Protein AF-A0A7Y5HJ22-F1 (afdb_monomer_lite)

Radius of gyration: 19.51 Å; chains: 1; bounding box: 59×21×43 Å

Sequence (118 aa):
PLGAKRTLEAEASVVLAAERTHSPDVAGPVPRPGETELSPKTPRPPRRWETVLTVRREIRTATFPAEMLLVPAGQPLGNLALYLLEPESDDGFARWGFLDAQIRIGAPFPVWRLPGAV

pLDDT: mean 88.28, std 13.24, range [50.88, 98.62]

Secondary structure (DSSP, 8-state):
--SS-EEEEEEEEEEEEEEEE------PPPPPTT---PPPPPPPPPS--EEEEEEEEEEEEEEEPTTSPP--SSSTTHHHHHHHH-TT-TTSTTTTTTTGGG--TTSB-S--B-SS--

Foldseek 3Di:
DQQAKDWAWWKFWAWADKDKDADQPPPDPDDDVPDDDDDPDDRDPGPAIFIATDTDIDIDTDIDHNPDDDDDLPDPCSVVVCLQQPCRRCNHCRRRCVQVVPDDHRGTRPDIGHPDDD

Structure (mmCIF, N/CA/C/O backbone):
data_AF-A0A7Y5HJ22-F1
#
_entry.id   AF-A0A7Y5HJ22-F1
#
loop_
_atom_site.group_PDB
_atom_site.id
_atom_site.type_symbol
_atom_site.label_atom_id
_atom_site.label_alt_id
_atom_site.label_comp_id
_atom_site.label_asym_id
_atom_site.label_entity_id
_atom_site.label_seq_id
_atom_site.pdbx_PDB_ins_code
_atom_site.Cartn_x
_atom_site.Cartn_y
_atom_site.Cartn_z
_atom_site.occupancy
_atom_site.B_iso_or_equiv
_atom_site.auth_seq_id
_atom_site.auth_comp_id
_atom_site.auth_asym_id
_atom_site.auth_atom_id
_atom_site.pdbx_PDB_model_num
ATOM 1 N N . PRO A 1 1 ? -3.020 -6.000 13.866 1.00 83.75 1 PRO A N 1
ATOM 2 C CA . PRO A 1 1 ? -4.376 -6.205 13.292 1.00 83.75 1 PRO A CA 1
ATOM 3 C C . PRO A 1 1 ? -5.362 -5.248 13.976 1.00 83.75 1 PRO A C 1
ATOM 5 O O . PRO A 1 1 ? -5.106 -4.878 15.119 1.00 83.75 1 PRO A O 1
ATOM 8 N N . LEU A 1 2 ? -6.449 -4.849 13.309 1.00 88.06 2 LEU A N 1
ATOM 9 C CA . LEU A 1 2 ? -7.495 -3.978 13.871 1.00 88.06 2 LEU A CA 1
ATOM 10 C C . LEU A 1 2 ? -8.224 -4.619 15.062 1.00 88.06 2 LEU A C 1
ATOM 12 O O . LEU A 1 2 ? -8.835 -3.911 15.864 1.00 88.06 2 LEU A O 1
ATOM 16 N N . GLY A 1 3 ? -8.180 -5.950 15.174 1.00 89.31 3 GLY A N 1
ATOM 17 C CA . GLY A 1 3 ? -8.685 -6.715 16.321 1.00 89.31 3 GLY A CA 1
ATOM 18 C C . GLY A 1 3 ? -10.211 -6.831 16.385 1.00 89.31 3 GLY A C 1
ATOM 19 O O . GLY A 1 3 ? -10.728 -7.733 17.033 1.00 89.31 3 GLY A O 1
ATOM 20 N N . ALA A 1 4 ? -10.934 -5.970 15.673 1.00 90.75 4 ALA A N 1
ATOM 21 C CA . ALA A 1 4 ? -12.370 -6.054 15.460 1.00 90.75 4 ALA A CA 1
ATOM 22 C C . ALA A 1 4 ? -12.730 -5.451 14.100 1.00 90.75 4 ALA A C 1
ATOM 24 O O . ALA A 1 4 ? -12.033 -4.570 13.593 1.00 90.75 4 ALA A O 1
ATOM 25 N N . LYS A 1 5 ? -13.851 -5.903 13.533 1.00 95.75 5 LYS A N 1
ATOM 26 C CA . LYS A 1 5 ? -14.455 -5.281 12.353 1.00 95.75 5 LYS A CA 1
ATOM 27 C C . LYS A 1 5 ? -14.896 -3.857 12.704 1.00 95.75 5 LYS A C 1
ATOM 29 O O . LYS A 1 5 ? -15.562 -3.659 13.720 1.00 95.75 5 LYS A O 1
ATOM 34 N N . ARG A 1 6 ? -14.544 -2.872 11.876 1.00 94.19 6 ARG A N 1
ATOM 35 C CA . ARG A 1 6 ? -14.870 -1.452 12.110 1.00 94.19 6 ARG A CA 1
ATOM 36 C C . ARG A 1 6 ? -15.376 -0.794 10.838 1.00 94.19 6 ARG A C 1
ATOM 38 O O . ARG A 1 6 ? -14.869 -1.081 9.761 1.00 94.19 6 ARG A O 1
ATOM 45 N N . THR A 1 7 ? -16.350 0.099 10.965 1.00 96.00 7 THR A N 1
ATOM 46 C CA . THR A 1 7 ? -16.775 0.980 9.871 1.00 96.00 7 THR A CA 1
ATOM 47 C C . THR A 1 7 ? -16.222 2.363 10.150 1.00 96.00 7 THR A C 1
ATOM 49 O O . THR A 1 7 ? -16.528 2.933 11.194 1.00 96.00 7 THR A O 1
ATOM 52 N N . LEU A 1 8 ? -15.379 2.863 9.253 1.00 93.56 8 LEU A N 1
ATOM 53 C CA . LEU A 1 8 ? -14.679 4.135 9.409 1.00 93.56 8 LEU A CA 1
ATOM 54 C C . LEU A 1 8 ? -14.766 4.920 8.103 1.00 93.56 8 LEU A C 1
ATOM 56 O O . LEU A 1 8 ? -14.880 4.342 7.018 1.00 93.56 8 LEU A O 1
ATOM 60 N N . GLU A 1 9 ? -14.701 6.237 8.217 1.00 95.38 9 GLU A N 1
ATOM 61 C CA . GLU A 1 9 ? -14.403 7.104 7.087 1.00 95.38 9 GLU A CA 1
ATOM 62 C C . GLU A 1 9 ? -12.889 7.108 6.858 1.00 95.38 9 GLU A C 1
ATOM 64 O O . GLU A 1 9 ? -12.106 7.262 7.796 1.00 95.38 9 GLU A O 1
ATOM 69 N N . ALA A 1 10 ? -12.477 6.858 5.620 1.00 95.88 10 ALA A N 1
ATOM 70 C CA . ALA A 1 10 ? -11.083 6.692 5.249 1.00 95.88 10 ALA A CA 1
ATOM 71 C C . ALA A 1 10 ? -10.840 7.257 3.851 1.00 95.88 10 ALA A C 1
ATOM 73 O O . ALA A 1 10 ? -11.730 7.251 2.999 1.00 95.88 10 ALA A O 1
ATOM 74 N N . GLU A 1 11 ? -9.620 7.704 3.593 1.00 96.94 11 GLU A N 1
ATOM 75 C CA . GLU A 1 11 ? -9.179 8.023 2.245 1.00 96.94 11 GLU A CA 1
ATOM 76 C C . GLU A 1 11 ? -8.814 6.731 1.503 1.00 96.94 11 GLU A C 1
ATOM 78 O O . GLU A 1 11 ? -8.009 5.914 1.967 1.00 96.94 11 GLU A O 1
ATOM 83 N N . ALA A 1 12 ? -9.433 6.571 0.339 1.00 97.75 12 ALA A N 1
ATOM 84 C CA . ALA A 1 12 ? -9.216 5.503 -0.614 1.00 97.75 12 ALA A CA 1
ATOM 85 C C . ALA A 1 12 ? -8.457 6.037 -1.829 1.00 97.75 12 ALA A C 1
ATOM 87 O O . ALA A 1 12 ? -8.796 7.096 -2.357 1.00 97.75 12 ALA A O 1
ATOM 88 N N . SER A 1 13 ? -7.510 5.254 -2.339 1.00 98.38 13 SER A N 1
ATOM 89 C CA . SER A 1 13 ? -6.901 5.492 -3.649 1.00 98.38 13 SER A CA 1
ATOM 90 C C . SER A 1 13 ? -7.537 4.557 -4.673 1.00 98.38 13 SER A C 1
ATOM 92 O O . SER A 1 13 ? -7.217 3.371 -4.716 1.00 98.38 13 SER A O 1
ATOM 94 N N . VAL A 1 14 ? -8.473 5.060 -5.476 1.00 98.50 14 VAL A N 1
ATOM 95 C CA . VAL A 1 14 ? -9.138 4.279 -6.530 1.00 98.50 14 VAL A CA 1
ATOM 96 C C . VAL A 1 14 ? -8.201 4.136 -7.719 1.00 98.50 14 VAL A C 1
ATOM 98 O O . VAL A 1 14 ? -7.774 5.140 -8.286 1.00 98.50 14 VAL A O 1
ATOM 101 N N . VAL A 1 15 ? -7.898 2.900 -8.114 1.00 98.62 15 VAL A N 1
ATOM 102 C CA . VAL A 1 15 ? -6.989 2.610 -9.229 1.00 98.62 15 VAL A CA 1
ATOM 103 C C . VAL A 1 15 ? -7.674 2.947 -10.551 1.00 98.62 15 VAL A C 1
ATOM 105 O O . VAL A 1 15 ? -8.672 2.326 -10.914 1.00 98.62 15 VAL A O 1
ATOM 108 N N . LEU A 1 16 ? -7.13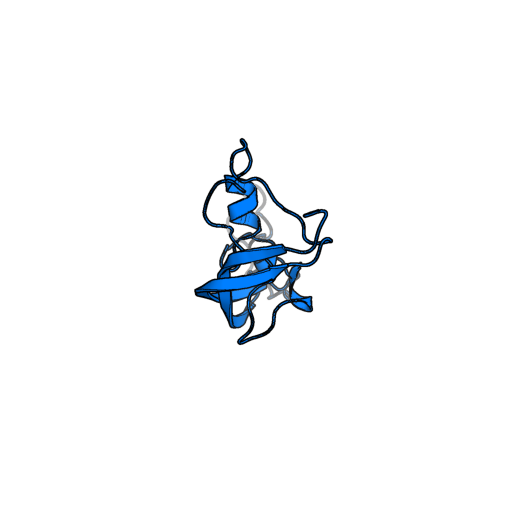8 3.923 -11.277 1.00 98.62 16 LEU A N 1
ATOM 109 C CA . LEU A 1 16 ? -7.624 4.331 -12.596 1.00 98.62 16 LEU A CA 1
ATOM 110 C C . LEU A 1 16 ? -6.924 3.563 -13.718 1.00 98.62 16 LEU A C 1
ATOM 112 O O . LEU A 1 16 ? -7.565 3.170 -14.688 1.00 98.62 16 LEU A O 1
ATOM 116 N N . ALA A 1 17 ? -5.623 3.331 -13.563 1.00 98.19 17 ALA A N 1
ATOM 117 C CA . ALA A 1 17 ? -4.804 2.584 -14.504 1.00 98.19 17 ALA A CA 1
ATOM 118 C C . ALA A 1 17 ? -3.727 1.789 -13.762 1.00 98.19 17 ALA A C 1
ATOM 120 O O . ALA A 1 17 ? -3.284 2.179 -12.679 1.00 98.19 17 ALA A O 1
ATOM 121 N N . ALA A 1 18 ? -3.328 0.669 -14.361 1.00 97.00 18 ALA A N 1
ATOM 122 C CA . ALA A 1 18 ? -2.212 -0.148 -13.918 1.00 97.00 18 ALA A CA 1
ATOM 123 C C . ALA A 1 18 ? -1.395 -0.550 -15.147 1.00 97.00 18 ALA A C 1
ATOM 125 O O . ALA A 1 18 ? -1.867 -1.312 -15.994 1.00 97.00 18 ALA A O 1
ATOM 126 N N . GLU A 1 19 ? -0.187 -0.015 -15.256 1.00 95.88 19 GLU A N 1
ATOM 127 C CA . GLU A 1 19 ? 0.725 -0.277 -16.363 1.00 95.88 19 GLU A CA 1
ATOM 128 C C . GLU A 1 19 ? 1.892 -1.126 -15.883 1.00 95.88 19 GLU A C 1
ATOM 130 O O . GLU A 1 19 ? 2.361 -0.994 -14.751 1.00 95.88 19 GLU A O 1
ATOM 135 N N . ARG A 1 20 ? 2.393 -1.993 -16.763 1.00 91.88 20 ARG A N 1
ATOM 136 C CA . ARG A 1 20 ? 3.572 -2.801 -16.475 1.00 91.88 20 ARG A CA 1
ATOM 137 C C . ARG A 1 20 ? 4.758 -2.253 -17.246 1.00 91.88 20 ARG A C 1
ATOM 139 O O . ARG A 1 20 ? 4.784 -2.312 -18.473 1.00 91.88 20 ARG A O 1
ATOM 146 N N . THR A 1 21 ? 5.747 -1.764 -16.519 1.00 88.25 21 THR A N 1
ATOM 147 C CA . THR A 1 21 ? 7.000 -1.259 -17.077 1.00 88.25 21 THR A CA 1
ATOM 148 C C . THR A 1 21 ? 8.177 -2.105 -16.603 1.00 88.25 21 THR A C 1
ATOM 150 O O . THR A 1 21 ? 8.012 -3.082 -15.871 1.00 88.25 21 THR A O 1
ATOM 153 N N . HIS A 1 22 ? 9.371 -1.779 -17.067 1.00 83.06 22 HIS A N 1
ATOM 154 C CA . HIS A 1 22 ? 10.609 -2.329 -16.547 1.00 83.06 22 HIS A CA 1
ATOM 155 C C . HIS A 1 22 ? 11.651 -1.221 -16.520 1.00 83.06 22 HIS A C 1
ATOM 157 O O . HIS A 1 22 ? 11.755 -0.441 -17.469 1.00 83.06 22 HIS A O 1
ATOM 163 N N . SER A 1 23 ? 12.450 -1.173 -15.459 1.00 67.94 23 SER A N 1
ATOM 164 C CA . SER A 1 23 ? 13.649 -0.352 -15.493 1.00 67.94 23 SER A CA 1
ATOM 165 C C . SER A 1 23 ? 14.598 -0.894 -16.567 1.00 67.94 23 SER A C 1
ATOM 167 O O . SER A 1 23 ? 14.839 -2.109 -16.616 1.00 67.94 23 SER A O 1
ATOM 169 N N . PRO A 1 24 ? 15.160 -0.035 -17.434 1.00 63.75 24 PRO A N 1
ATOM 170 C CA . PRO A 1 24 ? 16.287 -0.447 -18.252 1.00 63.75 24 PRO A CA 1
ATOM 171 C C . PRO A 1 24 ? 17.415 -0.896 -17.314 1.00 63.75 24 PRO A C 1
ATOM 173 O O . PRO A 1 24 ? 17.646 -0.275 -16.278 1.00 63.75 24 PRO A O 1
ATOM 176 N N . ASP A 1 25 ? 18.105 -1.989 -17.650 1.00 61.62 25 ASP A N 1
ATOM 177 C CA . ASP A 1 25 ? 19.229 -2.505 -16.857 1.00 61.62 25 ASP A CA 1
ATOM 178 C C . ASP A 1 25 ? 20.333 -1.420 -16.821 1.00 61.62 25 ASP A C 1
ATOM 180 O O . ASP A 1 25 ? 21.163 -1.325 -17.730 1.00 61.62 25 ASP A O 1
ATOM 184 N N . VAL A 1 26 ? 20.325 -0.548 -15.805 1.00 59.53 26 VAL A N 1
ATOM 185 C CA . VAL A 1 26 ? 21.265 0.584 -15.667 1.00 59.53 26 VAL A CA 1
ATOM 186 C C . VAL A 1 26 ? 22.642 0.131 -15.192 1.00 59.53 26 VAL A C 1
ATOM 188 O O . VAL A 1 26 ? 23.644 0.746 -15.551 1.00 59.53 26 VAL A O 1
ATOM 191 N N . ALA A 1 27 ? 22.725 -1.008 -14.495 1.00 55.31 27 ALA A N 1
ATOM 192 C CA . ALA A 1 27 ? 23.983 -1.657 -14.135 1.00 55.31 27 ALA A CA 1
ATOM 193 C C . ALA A 1 27 ? 24.635 -2.258 -15.390 1.00 55.31 27 ALA A C 1
ATOM 195 O O . ALA A 1 27 ? 24.420 -3.411 -15.763 1.00 55.31 27 ALA A O 1
ATOM 196 N N . GLY A 1 28 ? 25.368 -1.429 -16.129 1.00 58.94 28 GLY A N 1
ATOM 197 C CA . GLY A 1 28 ? 26.254 -1.906 -17.180 1.00 58.94 28 GLY A CA 1
ATOM 198 C C . GLY A 1 28 ? 27.534 -2.505 -16.635 1.00 58.94 28 GLY A C 1
ATOM 199 O O . GLY A 1 28 ? 27.843 -2.309 -15.461 1.00 58.94 28 GLY A O 1
ATOM 200 N N . PRO A 1 29 ? 28.288 -3.230 -17.479 1.00 62.84 29 PRO A N 1
ATOM 201 C CA . PRO A 1 29 ? 29.691 -3.460 -17.177 1.00 62.84 29 PRO A CA 1
ATOM 202 C C . PRO A 1 29 ? 30.329 -2.107 -16.842 1.00 62.84 29 PRO A C 1
ATOM 204 O O . PRO A 1 29 ? 30.161 -1.148 -17.587 1.00 62.84 29 PRO A O 1
ATOM 207 N N . VAL A 1 30 ? 30.973 -2.009 -15.682 1.00 69.50 30 VAL A N 1
ATOM 208 C CA . VAL A 1 30 ? 31.781 -0.842 -15.318 1.00 69.50 30 VAL A CA 1
ATOM 209 C C . VAL A 1 30 ? 33.123 -1.016 -16.032 1.00 69.50 30 VAL A C 1
ATOM 211 O O . VAL A 1 30 ? 33.701 -2.102 -15.911 1.00 69.50 30 VAL A O 1
ATOM 214 N N . PRO A 1 31 ? 33.607 -0.020 -16.798 1.00 71.62 31 PRO A N 1
ATOM 215 C CA . PRO A 1 31 ? 34.866 -0.161 -17.511 1.00 71.62 31 PRO A CA 1
ATOM 216 C C . PRO A 1 31 ? 35.991 -0.299 -16.491 1.00 71.62 31 PRO A C 1
ATOM 218 O O . PRO A 1 31 ? 35.962 0.320 -15.420 1.00 71.62 31 PRO A O 1
ATOM 221 N N . ARG A 1 32 ? 36.970 -1.153 -16.787 1.00 76.62 32 ARG A N 1
ATOM 222 C CA . ARG A 1 32 ? 38.119 -1.299 -15.891 1.00 76.62 32 ARG A CA 1
ATOM 223 C C . ARG A 1 32 ? 38.936 -0.003 -15.912 1.00 76.62 32 ARG A C 1
ATOM 225 O O . ARG A 1 32 ? 38.912 0.713 -16.914 1.00 76.62 32 ARG A O 1
ATOM 232 N N . PRO A 1 33 ? 39.691 0.310 -14.845 1.00 80.88 33 PRO A N 1
ATOM 233 C CA . PRO A 1 33 ? 40.608 1.444 -14.870 1.00 80.88 33 PRO A CA 1
ATOM 234 C C . PRO A 1 33 ? 41.529 1.372 -16.102 1.00 80.88 33 PRO A C 1
ATOM 236 O O . PRO A 1 33 ? 42.285 0.414 -16.245 1.00 80.88 33 PRO A O 1
ATOM 239 N N . GLY A 1 34 ? 41.436 2.364 -16.995 1.00 81.69 34 GLY A N 1
ATOM 240 C CA . GLY A 1 34 ? 42.195 2.428 -18.253 1.00 81.69 34 GLY A CA 1
ATOM 241 C C . GLY A 1 34 ? 41.396 2.135 -19.532 1.00 81.69 34 GLY A C 1
ATOM 242 O O . G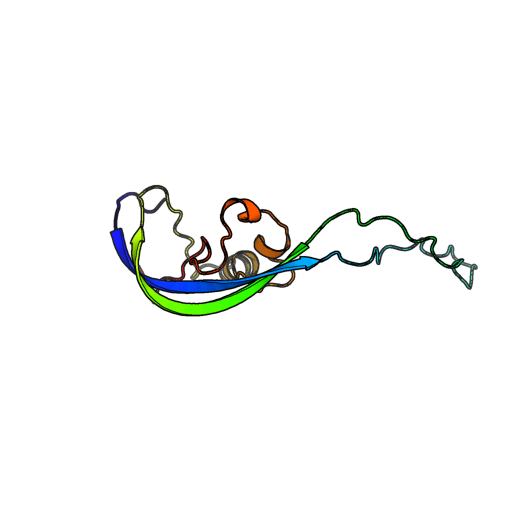LY A 1 34 ? 41.915 2.375 -20.618 1.00 81.69 34 GLY A O 1
ATOM 243 N N . GLU A 1 35 ? 40.146 1.678 -19.435 1.00 78.50 35 GLU A N 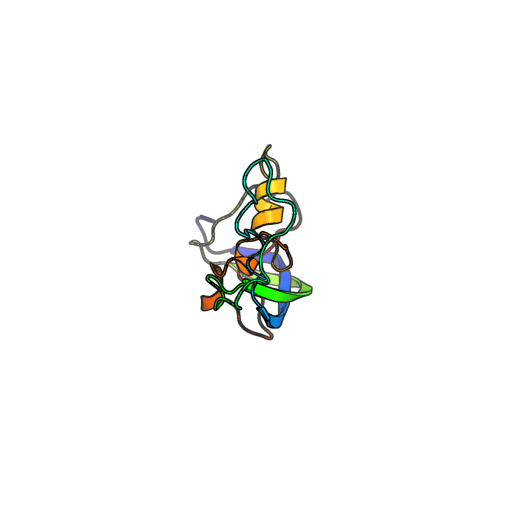1
ATOM 244 C CA . GLU A 1 35 ? 39.235 1.535 -20.580 1.00 78.50 35 GLU A CA 1
ATOM 245 C C . GLU A 1 35 ? 38.342 2.779 -20.708 1.00 78.50 35 GLU A C 1
ATOM 247 O O . GLU A 1 35 ? 37.682 3.187 -19.752 1.00 78.50 35 GLU A O 1
ATOM 252 N N . THR A 1 36 ? 38.323 3.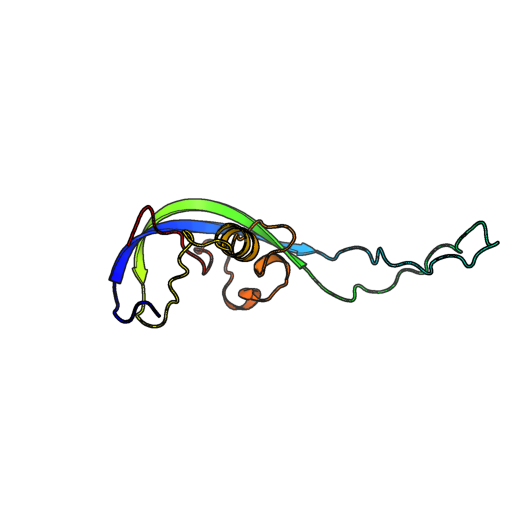400 -21.889 1.00 67.50 36 THR A N 1
ATOM 253 C CA . THR A 1 36 ? 37.601 4.659 -22.150 1.00 67.50 36 THR A CA 1
ATOM 254 C C . THR A 1 36 ? 36.174 4.470 -22.653 1.00 67.50 36 THR A C 1
ATOM 256 O O . THR A 1 36 ? 35.392 5.415 -22.580 1.00 67.50 36 THR A O 1
ATOM 259 N N . GLU A 1 37 ? 35.808 3.285 -23.150 1.00 64.94 37 GLU A N 1
ATOM 260 C CA . GLU A 1 37 ? 34.506 3.091 -23.787 1.00 64.94 37 GLU A CA 1
ATOM 261 C C . GLU A 1 37 ? 33.951 1.679 -23.577 1.00 64.94 37 GLU A C 1
ATOM 263 O O . GLU A 1 37 ? 34.602 0.670 -23.851 1.00 64.94 37 GLU A O 1
ATOM 268 N N . LEU A 1 38 ? 32.718 1.614 -23.072 1.00 61.81 38 LEU A N 1
ATOM 269 C CA . LEU A 1 38 ? 31.957 0.376 -22.974 1.00 61.81 38 LEU A CA 1
ATOM 270 C C . LEU A 1 38 ? 31.401 0.032 -24.354 1.00 61.81 38 LEU A C 1
ATOM 272 O O . LEU A 1 38 ? 30.735 0.859 -24.972 1.00 61.81 38 LEU A O 1
ATOM 276 N N . SER A 1 39 ? 31.617 -1.203 -24.817 1.00 60.25 39 SER A N 1
ATOM 277 C CA . SER A 1 39 ? 30.937 -1.701 -26.018 1.00 60.25 39 SER A CA 1
ATOM 278 C C . SER A 1 39 ? 29.418 -1.516 -25.888 1.00 60.25 39 SER A C 1
ATOM 280 O O . SER A 1 39 ? 28.881 -1.706 -24.788 1.00 60.25 39 SER A O 1
ATOM 282 N N . PRO A 1 40 ? 28.710 -1.172 -26.981 1.00 59.56 40 PRO A N 1
ATOM 283 C CA . PRO A 1 40 ? 27.266 -0.990 -26.942 1.00 59.56 40 PRO A CA 1
ATOM 284 C C . PRO A 1 40 ? 26.606 -2.234 -26.344 1.00 59.56 40 PRO A C 1
ATOM 286 O O . PRO A 1 40 ? 26.852 -3.362 -26.777 1.00 59.56 40 PRO A O 1
ATOM 289 N N . LYS A 1 41 ? 25.800 -2.026 -25.297 1.00 60.66 41 LYS A N 1
ATOM 290 C CA . LYS A 1 41 ? 25.101 -3.108 -24.602 1.00 60.66 41 LYS A CA 1
ATOM 291 C C . LYS A 1 41 ? 24.219 -3.865 -25.592 1.00 60.66 41 LYS A C 1
ATOM 293 O O . LYS A 1 41 ? 23.289 -3.288 -26.151 1.00 60.66 41 LYS A O 1
ATOM 298 N N . THR A 1 42 ? 24.432 -5.171 -25.722 1.00 63.03 42 THR A N 1
ATOM 299 C CA . THR A 1 42 ? 23.401 -6.056 -26.271 1.00 63.03 42 THR A CA 1
ATOM 300 C C . THR A 1 42 ? 22.158 -5.950 -25.380 1.00 63.03 42 THR A C 1
ATOM 302 O O . THR A 1 42 ? 22.291 -6.109 -24.161 1.00 63.03 42 THR A O 1
ATOM 305 N N . PRO A 1 43 ? 20.960 -5.686 -25.933 1.00 63.72 43 PRO A N 1
ATOM 306 C CA . PRO A 1 43 ? 19.736 -5.639 -25.145 1.00 63.72 43 PRO A CA 1
ATOM 307 C C . PRO A 1 43 ? 19.548 -6.952 -24.381 1.00 63.72 43 PRO A C 1
ATOM 309 O O . PRO A 1 43 ? 19.494 -8.029 -24.975 1.00 63.72 43 PRO A O 1
ATOM 312 N N . ARG A 1 44 ? 19.466 -6.868 -23.051 1.00 67.81 44 ARG A N 1
ATOM 313 C CA . ARG A 1 44 ? 19.104 -7.996 -22.190 1.00 67.81 44 ARG A CA 1
ATOM 314 C C . ARG A 1 44 ? 17.603 -7.914 -21.903 1.00 67.81 44 ARG A C 1
ATOM 316 O O . ARG A 1 44 ? 17.114 -6.807 -21.676 1.00 67.81 44 ARG A O 1
ATOM 323 N N . PRO A 1 45 ? 16.863 -9.037 -21.877 1.00 70.50 45 PRO A N 1
ATOM 324 C CA . PRO A 1 45 ? 15.492 -9.012 -21.388 1.00 70.50 45 PRO A CA 1
ATOM 325 C C . PRO A 1 45 ? 15.452 -8.494 -19.941 1.00 70.50 45 PRO A C 1
ATOM 327 O O . PRO A 1 45 ? 16.375 -8.782 -19.166 1.00 70.50 45 PRO A O 1
ATOM 330 N N . PRO A 1 46 ? 14.398 -7.756 -19.558 1.00 75.12 46 PRO A N 1
ATOM 331 C CA . PRO A 1 46 ? 14.279 -7.216 -18.213 1.00 75.12 46 PRO A CA 1
ATOM 332 C C . PRO A 1 46 ? 14.297 -8.330 -17.168 1.00 75.12 46 PRO A C 1
ATOM 334 O O . PRO A 1 46 ? 13.642 -9.362 -17.316 1.00 75.12 46 PRO A O 1
ATOM 337 N N . ARG A 1 47 ? 15.047 -8.110 -16.084 1.00 78.44 47 ARG A N 1
ATOM 338 C CA . ARG A 1 47 ? 15.111 -9.040 -14.943 1.00 78.44 47 ARG A CA 1
ATOM 339 C C . ARG A 1 47 ? 13.886 -8.949 -14.040 1.00 78.44 47 ARG A C 1
ATOM 341 O O . ARG A 1 47 ? 13.596 -9.891 -13.309 1.00 78.44 47 ARG A O 1
ATOM 348 N N . ARG A 1 48 ? 13.206 -7.805 -14.066 1.00 81.62 48 ARG A N 1
ATOM 349 C CA . ARG A 1 48 ? 12.083 -7.471 -13.200 1.00 81.62 48 ARG A CA 1
ATOM 350 C C . ARG A 1 48 ? 11.094 -6.596 -13.960 1.00 81.62 48 ARG A C 1
ATOM 352 O O . ARG A 1 48 ? 11.498 -5.769 -14.773 1.00 81.62 48 ARG A O 1
ATOM 359 N N . TRP A 1 49 ? 9.818 -6.788 -13.652 1.00 88.94 49 TRP A N 1
ATOM 360 C CA . TRP A 1 49 ? 8.736 -5.901 -14.054 1.00 88.94 49 TRP A CA 1
ATOM 361 C C . TRP A 1 49 ? 8.296 -5.043 -12.873 1.00 88.94 49 TRP A C 1
ATOM 363 O O . TRP A 1 49 ? 8.358 -5.480 -11.723 1.00 88.94 49 TRP A O 1
ATOM 373 N N . GLU A 1 50 ? 7.853 -3.836 -13.182 1.00 93.31 50 GLU A N 1
ATOM 374 C CA . GLU A 1 50 ? 7.387 -2.841 -12.228 1.00 93.31 50 GLU A CA 1
ATOM 375 C C . GLU A 1 50 ? 5.945 -2.456 -12.552 1.00 93.31 50 GLU A C 1
ATOM 377 O O . GLU A 1 50 ? 5.581 -2.317 -13.724 1.00 93.31 50 GLU A O 1
ATOM 382 N N . THR A 1 51 ? 5.141 -2.259 -11.513 1.00 95.75 51 THR A N 1
ATOM 383 C CA . THR A 1 51 ? 3.742 -1.838 -11.640 1.00 95.75 51 THR A CA 1
ATOM 384 C C . THR A 1 51 ? 3.660 -0.323 -11.452 1.00 95.75 51 THR A C 1
ATOM 386 O O . THR A 1 51 ? 3.999 0.201 -10.395 1.00 95.75 51 THR A O 1
ATOM 389 N N . VAL A 1 52 ? 3.236 0.414 -12.477 1.00 96.94 52 VAL A N 1
ATOM 390 C CA . VAL A 1 52 ? 2.892 1.841 -12.366 1.00 96.94 52 VAL A CA 1
ATOM 391 C C . VAL A 1 52 ? 1.396 1.922 -12.116 1.00 96.94 52 VAL A C 1
ATOM 393 O O . VAL A 1 52 ? 0.623 1.345 -12.881 1.00 96.94 52 VAL A O 1
ATOM 396 N N . LEU A 1 53 ? 0.977 2.645 -11.084 1.00 98.12 53 LEU A N 1
ATOM 397 C CA . LEU A 1 53 ? -0.433 2.937 -10.861 1.00 98.12 53 LEU A CA 1
ATOM 398 C C . LEU A 1 53 ? -0.708 4.408 -11.137 1.00 98.12 53 LEU A C 1
ATOM 400 O O . LEU A 1 53 ? 0.115 5.265 -10.838 1.00 98.12 53 LEU A O 1
ATOM 404 N N . THR A 1 54 ? -1.893 4.682 -11.668 1.00 98.31 54 THR A N 1
ATOM 405 C CA . THR A 1 54 ? -2.511 6.008 -11.610 1.00 98.31 54 THR A CA 1
ATOM 406 C C . THR A 1 54 ? -3.738 5.889 -10.733 1.00 98.31 54 THR A C 1
ATOM 408 O O . THR A 1 54 ? -4.580 5.014 -10.980 1.00 98.31 54 THR A O 1
ATOM 411 N N . VAL A 1 55 ? -3.863 6.735 -9.712 1.00 98.56 55 VAL A N 1
ATOM 412 C CA . VAL A 1 55 ? -4.984 6.658 -8.765 1.00 98.56 55 VAL A CA 1
ATOM 413 C C . VAL A 1 55 ? -5.720 7.985 -8.608 1.00 98.56 55 VAL A C 1
ATOM 415 O O . VAL A 1 55 ? -5.191 9.064 -8.852 1.00 98.56 55 VAL A O 1
ATOM 418 N N . ARG A 1 56 ? -6.973 7.909 -8.156 1.00 98.44 56 ARG A N 1
ATOM 419 C CA . ARG A 1 56 ? -7.743 9.059 -7.671 1.00 98.44 56 ARG A CA 1
ATOM 420 C C . ARG A 1 56 ? -8.026 8.881 -6.191 1.00 98.44 56 ARG A C 1
ATOM 422 O O . ARG A 1 56 ? -8.567 7.850 -5.795 1.00 98.44 56 ARG A O 1
ATOM 429 N N . ARG A 1 57 ? -7.702 9.892 -5.388 1.00 97.31 57 ARG A N 1
ATOM 430 C CA . ARG A 1 57 ? -8.017 9.905 -3.957 1.00 97.31 57 ARG A CA 1
ATOM 431 C C . ARG A 1 57 ? -9.466 10.328 -3.742 1.00 97.31 57 ARG A C 1
ATOM 433 O O . ARG A 1 57 ? -9.932 11.281 -4.365 1.00 97.31 57 ARG A O 1
ATOM 440 N N . GLU A 1 58 ? -10.165 9.643 -2.851 1.00 96.88 58 GLU A N 1
ATOM 441 C CA . GLU A 1 58 ? -11.493 10.041 -2.386 1.00 96.88 58 GLU A CA 1
ATOM 442 C C . GLU A 1 58 ? -11.710 9.618 -0.934 1.00 96.88 58 GLU A C 1
ATOM 444 O O . GLU A 1 58 ? -11.171 8.609 -0.483 1.00 96.88 58 GLU A O 1
ATOM 449 N N . ILE A 1 59 ? -12.508 10.387 -0.196 1.00 96.62 59 ILE A N 1
ATOM 450 C CA . ILE A 1 59 ? -12.938 10.010 1.149 1.00 96.62 59 ILE A CA 1
ATOM 451 C C . ILE A 1 59 ? -14.171 9.122 1.027 1.00 96.62 59 ILE A C 1
ATOM 453 O O . ILE A 1 59 ? -15.107 9.433 0.288 1.00 96.62 59 ILE A O 1
ATOM 457 N N . ARG A 1 60 ? -14.162 7.997 1.737 1.00 95.81 60 ARG A N 1
ATOM 458 C CA . ARG A 1 60 ? -15.221 6.998 1.677 1.00 95.81 60 ARG A CA 1
ATOM 459 C C . ARG A 1 60 ? -15.429 6.337 3.032 1.00 95.81 60 ARG A C 1
ATOM 461 O O . ARG A 1 60 ? -14.480 5.927 3.695 1.00 95.81 60 ARG A O 1
ATOM 468 N N . THR A 1 61 ? -16.690 6.130 3.400 1.00 96.38 61 THR A N 1
ATOM 469 C CA . THR A 1 61 ? -17.050 5.222 4.492 1.00 96.38 61 THR A CA 1
ATOM 470 C C . THR A 1 61 ? -16.946 3.773 4.019 1.00 96.38 61 THR A C 1
ATOM 472 O O . THR A 1 61 ? -17.602 3.373 3.051 1.00 96.38 61 THR A O 1
ATOM 475 N N . ALA A 1 62 ? -16.129 2.975 4.701 1.00 95.69 62 ALA A N 1
ATOM 476 C CA . ALA A 1 62 ? -15.926 1.566 4.391 1.00 95.69 62 ALA A CA 1
ATOM 477 C C . ALA A 1 62 ? -15.864 0.719 5.665 1.00 95.69 62 ALA A C 1
ATOM 479 O O . ALA A 1 62 ? -15.575 1.208 6.759 1.00 95.69 62 ALA A O 1
ATOM 480 N N . THR A 1 63 ? -16.156 -0.572 5.515 1.00 96.50 63 THR A N 1
ATOM 481 C CA . THR A 1 63 ? -16.069 -1.541 6.605 1.00 96.50 63 THR A CA 1
ATOM 482 C C . THR A 1 63 ? -14.815 -2.389 6.453 1.00 96.50 63 THR A C 1
ATOM 484 O O . THR A 1 63 ? -14.652 -3.102 5.464 1.00 96.50 63 THR A O 1
ATOM 487 N N . PHE A 1 64 ? -13.961 -2.336 7.466 1.00 95.19 64 PHE A N 1
ATOM 488 C CA . PHE A 1 64 ? -12.665 -2.991 7.513 1.00 95.19 64 PHE A CA 1
ATOM 489 C C . PHE A 1 64 ? -12.735 -4.275 8.351 1.00 95.19 64 PHE A C 1
ATOM 491 O O . PHE A 1 64 ? -13.320 -4.256 9.441 1.00 95.19 64 PHE A O 1
ATOM 498 N N . PRO A 1 65 ? -12.176 -5.394 7.859 1.00 96.00 65 PRO A N 1
ATOM 499 C CA . PRO A 1 65 ? -12.142 -6.660 8.585 1.00 96.00 65 PRO A CA 1
ATOM 500 C C . PRO A 1 65 ? -11.103 -6.621 9.726 1.00 96.00 65 PRO A C 1
ATOM 502 O O . PRO A 1 65 ? -10.214 -5.769 9.741 1.00 96.00 65 PRO A O 1
ATOM 505 N N . ALA A 1 66 ? -11.210 -7.525 10.704 1.00 95.38 66 ALA A N 1
ATOM 506 C CA . ALA A 1 66 ? -10.377 -7.499 11.917 1.00 95.38 66 ALA A CA 1
ATOM 507 C C . ALA A 1 66 ? -8.890 -7.811 11.644 1.00 95.38 66 ALA A C 1
ATOM 509 O O . ALA A 1 66 ? -8.005 -7.418 12.411 1.00 95.38 66 ALA A O 1
ATOM 510 N N . GLU A 1 67 ? -8.629 -8.508 10.543 1.00 95.44 67 GLU A N 1
ATOM 511 C CA . GLU A 1 67 ? -7.340 -9.001 10.072 1.00 95.44 67 GLU A CA 1
ATOM 512 C C . GLU A 1 67 ? -6.494 -7.897 9.432 1.00 95.44 67 GLU A C 1
ATOM 514 O O . GLU A 1 67 ? -5.272 -8.029 9.355 1.00 95.44 67 GLU A O 1
ATOM 519 N N . MET A 1 68 ? -7.118 -6.791 9.005 1.00 94.50 68 MET A N 1
ATOM 520 C CA . MET A 1 68 ? -6.386 -5.654 8.455 1.00 94.50 68 MET A CA 1
ATOM 521 C C . MET A 1 68 ? -5.379 -5.115 9.468 1.00 94.50 68 MET A C 1
ATOM 523 O O . MET A 1 68 ? -5.641 -5.030 10.669 1.00 94.50 68 MET A O 1
ATOM 527 N N . LEU A 1 69 ? -4.202 -4.746 8.976 1.00 94.56 69 LEU A N 1
ATOM 528 C CA . LEU A 1 69 ? -3.141 -4.193 9.801 1.00 94.56 69 LEU A CA 1
ATOM 529 C C . LEU A 1 69 ? -3.288 -2.675 9.877 1.00 94.56 69 LEU A C 1
ATOM 531 O O . LEU A 1 69 ? -3.399 -2.004 8.857 1.00 94.56 69 LEU A O 1
ATOM 535 N N . LEU A 1 70 ? -3.253 -2.144 11.098 1.00 92.94 70 LEU A N 1
ATOM 536 C CA . LEU A 1 70 ? -3.101 -0.716 11.336 1.00 92.94 70 LEU A CA 1
ATOM 537 C C . LEU A 1 70 ? -1.607 -0.404 11.435 1.00 92.94 70 LEU A C 1
ATOM 539 O O . LEU A 1 70 ? -0.903 -1.036 12.225 1.00 92.94 70 LEU A O 1
ATOM 543 N N . VAL A 1 71 ? -1.137 0.561 10.647 1.00 93.31 71 VAL A N 1
ATOM 544 C CA . VAL A 1 71 ? 0.259 1.015 10.642 1.00 93.31 71 VAL A CA 1
ATOM 545 C C . VAL A 1 71 ? 0.311 2.431 11.224 1.00 93.31 71 VAL A C 1
ATOM 547 O O . VAL A 1 71 ? -0.078 3.375 10.537 1.00 93.31 71 VAL A O 1
ATOM 550 N N . PRO A 1 72 ? 0.759 2.618 12.482 1.00 91.31 72 PRO A N 1
ATOM 551 C CA . PRO A 1 72 ? 0.877 3.948 13.071 1.00 91.31 72 PRO A CA 1
ATOM 552 C C . PRO A 1 72 ? 1.921 4.792 12.330 1.00 91.31 72 PRO A C 1
ATOM 554 O O . PRO A 1 72 ? 3.100 4.440 12.287 1.00 91.31 72 PRO A O 1
ATOM 557 N N . ALA A 1 73 ? 1.497 5.927 11.774 1.00 90.75 73 ALA A N 1
ATOM 558 C CA . ALA A 1 73 ? 2.382 6.844 11.052 1.00 90.75 73 ALA A CA 1
ATOM 559 C C . ALA A 1 73 ? 3.078 7.879 11.965 1.00 90.75 73 ALA A C 1
ATOM 561 O O . ALA A 1 73 ? 4.004 8.551 11.530 1.00 90.75 73 ALA A O 1
ATOM 562 N N . GLY A 1 74 ? 2.680 7.991 13.239 1.00 91.06 74 GLY A N 1
ATOM 563 C CA . GLY A 1 74 ? 3.231 8.954 14.209 1.00 91.06 74 GLY A CA 1
ATOM 564 C C . GLY A 1 74 ? 4.536 8.529 14.899 1.00 91.06 74 GLY A C 1
ATOM 565 O O . GLY A 1 74 ? 4.817 8.994 15.999 1.00 91.06 74 GLY A O 1
ATOM 566 N N . GLN A 1 75 ? 5.303 7.615 14.305 1.00 93.94 75 GLN A N 1
ATOM 567 C CA . GLN A 1 75 ? 6.565 7.087 14.847 1.00 93.94 75 GLN A CA 1
ATOM 568 C C . GLN A 1 75 ? 7.736 7.401 13.894 1.00 93.94 75 GLN A C 1
ATOM 570 O O . GLN A 1 75 ? 7.476 7.740 12.739 1.00 93.94 75 GLN A O 1
ATOM 575 N N . PRO A 1 76 ? 9.011 7.292 14.319 1.00 97.12 76 PRO A N 1
ATOM 576 C CA . PRO A 1 76 ? 10.169 7.729 13.526 1.00 97.12 76 PRO A CA 1
ATOM 577 C C . PRO A 1 76 ? 10.231 7.227 12.070 1.00 97.12 76 PRO A C 1
ATOM 579 O O . PRO A 1 76 ? 10.649 7.964 11.183 1.00 97.12 76 PRO A O 1
ATOM 582 N N . LEU A 1 77 ? 9.786 5.998 11.799 1.00 96.94 77 LEU A N 1
ATOM 583 C CA . LEU A 1 77 ? 9.744 5.393 10.459 1.00 96.94 77 LEU A CA 1
ATOM 584 C C . LEU A 1 77 ? 8.381 5.557 9.755 1.00 96.94 77 LEU A C 1
ATOM 586 O O . LEU A 1 77 ? 8.116 4.880 8.763 1.00 96.94 77 LEU A O 1
ATOM 590 N N . GLY A 1 78 ? 7.493 6.421 10.249 1.00 94.81 78 GLY A N 1
ATOM 591 C CA . GLY A 1 78 ? 6.152 6.617 9.691 1.00 94.81 78 GLY A CA 1
ATOM 592 C C . GLY A 1 78 ? 6.181 7.122 8.251 1.00 94.81 78 GLY A C 1
ATOM 593 O O . GLY A 1 78 ? 5.460 6.606 7.402 1.00 94.81 78 GLY A O 1
ATOM 594 N N . ASN A 1 79 ? 7.096 8.046 7.948 1.00 95.25 79 ASN A N 1
ATOM 595 C CA . ASN A 1 79 ? 7.310 8.534 6.584 1.00 95.25 79 ASN A CA 1
ATOM 596 C C . ASN A 1 79 ? 7.788 7.424 5.643 1.00 95.25 79 ASN A C 1
ATOM 598 O O . ASN A 1 79 ? 7.336 7.361 4.504 1.00 95.25 79 ASN A O 1
ATOM 602 N N . LEU A 1 80 ? 8.653 6.523 6.123 1.00 97.06 80 LEU A N 1
ATOM 603 C CA . LEU A 1 80 ? 9.093 5.367 5.341 1.00 97.06 80 LEU A CA 1
ATOM 604 C C . LEU A 1 80 ? 7.918 4.425 5.057 1.00 97.06 80 LEU A C 1
ATOM 606 O O . LEU A 1 80 ? 7.746 3.989 3.924 1.00 97.06 80 LEU A O 1
ATOM 610 N N . ALA A 1 81 ? 7.083 4.145 6.060 1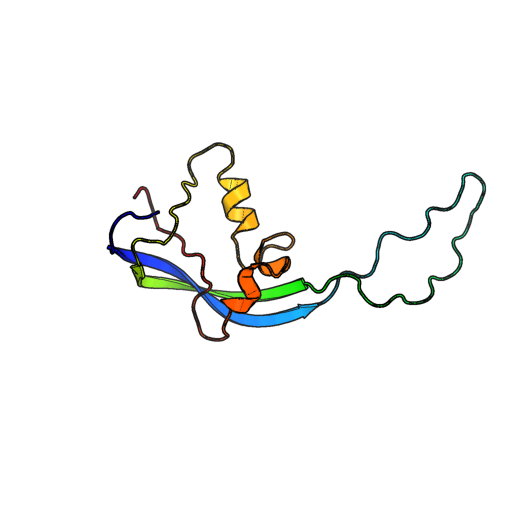.00 96.50 81 ALA A N 1
ATOM 611 C CA . ALA A 1 81 ? 5.891 3.327 5.868 1.00 96.50 81 ALA A CA 1
ATOM 612 C C . ALA A 1 81 ? 4.923 3.956 4.852 1.00 96.50 81 ALA A C 1
ATOM 614 O O . ALA A 1 81 ? 4.452 3.257 3.958 1.00 96.50 81 ALA A O 1
ATOM 615 N N . LEU A 1 82 ? 4.668 5.267 4.945 1.00 94.56 82 LEU A N 1
ATOM 616 C CA . LEU A 1 82 ? 3.839 5.992 3.978 1.00 94.56 82 LEU A CA 1
ATOM 617 C C . LEU A 1 82 ? 4.430 5.924 2.569 1.00 94.56 82 LEU A C 1
ATOM 619 O O . LEU A 1 82 ? 3.702 5.617 1.635 1.00 94.56 82 LEU A O 1
ATOM 623 N N . TYR A 1 83 ? 5.735 6.147 2.417 1.00 96.75 83 TYR A N 1
ATOM 624 C CA . TYR A 1 83 ? 6.410 6.072 1.122 1.00 96.75 83 TYR A CA 1
ATOM 625 C C . TYR A 1 83 ? 6.338 4.671 0.496 1.00 96.75 83 TYR A C 1
ATOM 627 O O . TYR A 1 83 ? 6.056 4.544 -0.693 1.00 96.75 83 TYR A O 1
ATOM 635 N N . LEU A 1 84 ? 6.544 3.613 1.288 1.00 98.00 84 LEU A N 1
ATOM 636 C CA . LEU A 1 84 ? 6.492 2.230 0.799 1.00 98.00 84 LEU A CA 1
ATOM 637 C C . LEU A 1 84 ? 5.069 1.762 0.462 1.00 98.00 84 LEU A C 1
ATOM 639 O O . LEU A 1 84 ? 4.895 0.900 -0.400 1.00 98.00 84 LEU A O 1
ATOM 643 N N . LEU A 1 85 ? 4.059 2.287 1.158 1.00 97.19 85 LEU A N 1
ATOM 644 C CA . LEU A 1 85 ? 2.658 1.882 1.009 1.00 97.19 85 LEU A CA 1
ATOM 645 C C . LEU A 1 85 ? 1.847 2.7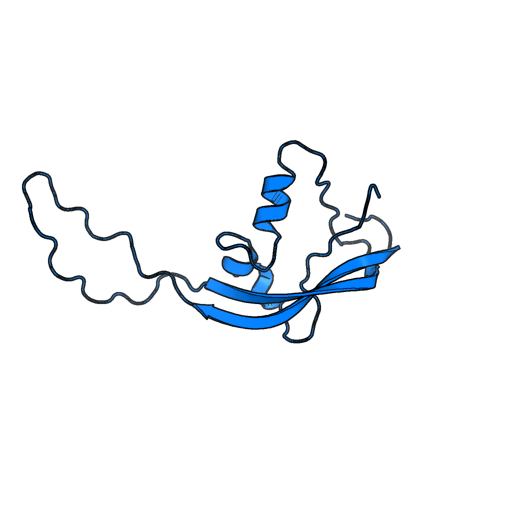95 0.076 1.00 97.19 85 LEU A C 1
ATOM 647 O O . LEU A 1 85 ? 0.695 2.475 -0.220 1.00 97.19 85 LEU A O 1
ATOM 651 N N . GLU A 1 86 ? 2.409 3.912 -0.384 1.00 97.06 86 GLU A N 1
ATOM 652 C CA . GLU A 1 86 ? 1.746 4.803 -1.337 1.00 97.06 86 GLU A CA 1
ATOM 653 C C . GLU A 1 86 ? 1.669 4.136 -2.727 1.00 97.06 86 GLU A C 1
ATOM 655 O O . GLU A 1 86 ? 2.694 3.684 -3.247 1.00 97.06 86 GLU A O 1
ATOM 660 N N . PRO A 1 87 ? 0.481 4.070 -3.360 1.00 97.75 87 PRO A N 1
ATOM 661 C CA . PRO A 1 87 ? 0.294 3.364 -4.631 1.00 97.75 87 PRO A CA 1
ATOM 662 C C . PRO A 1 87 ? 1.119 3.928 -5.793 1.00 97.75 87 PRO A C 1
ATOM 664 O O . PRO A 1 87 ? 1.518 3.166 -6.668 1.00 97.75 87 PRO A O 1
ATOM 667 N N . GLU A 1 88 ? 1.368 5.239 -5.801 1.00 96.75 88 GLU A N 1
ATOM 668 C CA . GLU A 1 88 ? 2.089 5.949 -6.870 1.00 96.75 88 GLU A CA 1
ATOM 669 C C . GLU A 1 88 ? 3.571 6.188 -6.529 1.00 96.75 88 GLU A C 1
ATOM 671 O O . GLU A 1 88 ? 4.242 6.977 -7.185 1.00 96.75 88 GLU A O 1
ATOM 676 N N . SER A 1 89 ? 4.097 5.534 -5.488 1.00 97.00 89 SER A N 1
ATOM 677 C CA . SER A 1 89 ? 5.510 5.651 -5.120 1.00 97.00 89 SER A CA 1
ATOM 678 C C . SER A 1 89 ? 6.418 4.927 -6.114 1.00 97.00 89 SER A C 1
ATOM 680 O O . SER A 1 89 ? 6.215 3.745 -6.403 1.00 97.00 89 SER A O 1
ATOM 682 N N . ASP A 1 90 ? 7.470 5.614 -6.567 1.00 92.62 90 ASP A N 1
ATOM 683 C CA . ASP A 1 90 ? 8.466 5.088 -7.511 1.00 92.62 90 ASP A CA 1
ATOM 684 C C . ASP A 1 90 ? 9.315 3.940 -6.950 1.00 92.62 90 ASP A C 1
ATOM 686 O O . ASP A 1 90 ? 9.939 3.214 -7.721 1.00 92.62 90 ASP A O 1
ATOM 690 N N . ASP A 1 91 ? 9.328 3.746 -5.629 1.00 93.06 91 ASP A N 1
ATOM 691 C CA . ASP A 1 91 ? 10.068 2.665 -4.967 1.00 93.06 91 ASP A CA 1
ATOM 692 C C . ASP A 1 91 ? 9.233 2.014 -3.846 1.00 93.06 91 ASP A C 1
ATOM 694 O O . ASP A 1 91 ? 9.725 1.643 -2.780 1.00 93.06 91 ASP A O 1
ATOM 698 N N . GLY A 1 92 ? 7.918 1.924 -4.073 1.00 96.69 92 GLY A N 1
ATOM 699 C CA . GLY A 1 92 ? 6.954 1.334 -3.143 1.00 96.69 92 GLY A CA 1
ATOM 700 C C . GLY A 1 92 ? 6.628 -0.139 -3.407 1.00 96.69 92 GLY A C 1
ATOM 701 O O . GLY A 1 92 ? 6.960 -0.722 -4.439 1.00 96.69 92 GLY A O 1
ATOM 702 N N . PHE A 1 93 ? 5.877 -0.758 -2.495 1.00 97.50 93 PHE A N 1
ATOM 703 C CA . PHE A 1 93 ? 5.446 -2.154 -2.633 1.00 97.50 93 PHE A CA 1
ATOM 704 C C . PHE A 1 93 ? 4.561 -2.398 -3.860 1.00 97.50 93 PHE A C 1
ATOM 706 O O . PHE A 1 93 ? 4.625 -3.483 -4.442 1.00 97.50 93 PHE A O 1
ATOM 713 N N . ALA A 1 94 ? 3.766 -1.398 -4.261 1.00 97.12 94 ALA A N 1
ATOM 714 C CA . ALA A 1 94 ? 3.012 -1.431 -5.511 1.00 97.12 94 ALA A CA 1
ATOM 715 C C . ALA A 1 94 ? 3.965 -1.511 -6.707 1.00 97.12 94 ALA A C 1
ATOM 717 O O . ALA A 1 94 ? 3.920 -2.500 -7.432 1.00 97.12 94 ALA A O 1
ATOM 718 N N . ARG A 1 95 ? 4.901 -0.554 -6.830 1.00 96.38 95 ARG A N 1
ATOM 719 C CA . ARG A 1 95 ? 5.964 -0.555 -7.851 1.00 96.38 95 ARG A CA 1
ATOM 720 C C . ARG A 1 95 ? 6.638 -1.905 -7.969 1.00 96.38 95 ARG A C 1
ATOM 722 O O . ARG A 1 95 ? 6.908 -2.401 -9.059 1.00 96.38 95 ARG A O 1
ATOM 729 N N . TRP A 1 96 ? 6.907 -2.489 -6.816 1.00 95.00 96 TRP A N 1
ATOM 730 C CA . TRP A 1 96 ? 7.664 -3.707 -6.683 1.00 95.00 96 TRP A CA 1
ATOM 731 C C . TRP A 1 96 ? 6.915 -4.998 -7.022 1.00 95.00 96 TRP A C 1
ATOM 733 O O . TRP A 1 96 ? 7.570 -6.044 -7.075 1.00 95.00 96 TRP A O 1
ATOM 743 N N . GLY A 1 97 ? 5.599 -4.930 -7.239 1.00 95.06 97 GLY A N 1
ATOM 744 C CA . GLY A 1 97 ? 4.740 -6.064 -7.582 1.00 95.06 97 GLY A CA 1
ATOM 745 C C . GLY A 1 97 ? 4.224 -6.868 -6.383 1.00 95.06 97 GLY A C 1
ATOM 746 O O . GLY A 1 97 ? 3.571 -7.894 -6.559 1.00 95.06 97 GLY A O 1
ATOM 747 N N . PHE A 1 98 ? 4.476 -6.432 -5.141 1.00 96.44 98 PHE A N 1
ATOM 748 C CA . PHE A 1 98 ? 4.057 -7.179 -3.941 1.00 96.44 98 PHE A CA 1
ATOM 749 C C . PHE A 1 98 ? 2.535 -7.206 -3.742 1.00 96.44 98 PHE A C 1
ATOM 751 O O . PHE A 1 98 ? 2.024 -8.047 -3.003 1.00 96.44 98 PHE A O 1
ATOM 758 N N . LEU A 1 99 ? 1.812 -6.285 -4.382 1.00 96.81 99 LEU A N 1
ATOM 759 C CA . LEU A 1 99 ? 0.373 -6.087 -4.200 1.00 96.81 99 LEU A CA 1
ATOM 760 C C . LEU A 1 99 ? -0.446 -6.403 -5.460 1.00 96.81 99 LEU A C 1
ATOM 762 O O . LEU A 1 99 ? -1.666 -6.247 -5.433 1.00 96.81 99 LEU A O 1
ATOM 766 N N . ASP A 1 100 ? 0.185 -6.897 -6.530 1.00 96.12 100 ASP A N 1
ATOM 767 C CA . ASP A 1 100 ? -0.445 -7.121 -7.842 1.00 96.12 100 ASP A CA 1
ATOM 768 C C . ASP A 1 100 ? -1.712 -7.980 -7.763 1.00 96.12 100 ASP A C 1
ATOM 770 O O . ASP A 1 100 ? -2.727 -7.654 -8.373 1.00 96.12 100 ASP A O 1
ATOM 774 N N . ALA A 1 101 ? -1.705 -9.029 -6.934 1.00 97.00 101 ALA A N 1
ATOM 775 C CA . ALA A 1 101 ? -2.861 -9.911 -6.749 1.00 97.00 101 ALA A CA 1
ATOM 776 C C . ALA A 1 101 ? -4.101 -9.208 -6.155 1.00 97.00 101 ALA A C 1
ATOM 778 O O . ALA A 1 101 ? -5.211 -9.740 -6.223 1.00 97.00 101 ALA A O 1
ATOM 779 N N . GLN A 1 102 ? -3.926 -8.034 -5.545 1.00 96.62 102 GLN A N 1
ATOM 780 C CA . GLN A 1 102 ? -4.989 -7.266 -4.894 1.00 96.62 102 GLN A CA 1
ATOM 781 C C . GLN A 1 102 ? -5.414 -6.036 -5.710 1.00 96.62 102 GLN A C 1
ATOM 783 O O . GLN A 1 102 ? -6.450 -5.441 -5.412 1.00 96.62 102 GLN A O 1
ATOM 788 N N . ILE A 1 103 ? -4.652 -5.664 -6.742 1.00 97.44 103 ILE A N 1
ATOM 789 C CA . ILE A 1 103 ? -4.913 -4.485 -7.570 1.00 97.44 103 ILE A CA 1
ATOM 790 C C . ILE A 1 103 ? -5.995 -4.806 -8.606 1.00 97.44 103 ILE A C 1
ATOM 792 O O . ILE A 1 103 ? -5.923 -5.798 -9.330 1.00 97.44 103 ILE A O 1
ATOM 796 N N . ARG A 1 104 ? -7.017 -3.946 -8.691 1.00 98.06 104 ARG A N 1
ATOM 797 C CA . ARG A 1 104 ? -8.069 -4.011 -9.715 1.00 98.06 104 ARG A CA 1
ATOM 798 C C . ARG A 1 104 ? -8.433 -2.604 -10.169 1.00 98.06 104 ARG A C 1
ATOM 800 O O . ARG A 1 104 ? -8.687 -1.739 -9.335 1.00 98.06 104 ARG A O 1
ATOM 807 N N . ILE A 1 105 ? -8.501 -2.395 -11.482 1.00 98.19 105 ILE A N 1
ATOM 808 C CA . ILE A 1 105 ? -8.935 -1.121 -12.069 1.00 98.19 105 ILE A CA 1
ATOM 809 C C . ILE A 1 105 ? -10.385 -0.836 -11.651 1.00 98.19 105 ILE A C 1
ATOM 811 O O . ILE A 1 105 ? -11.231 -1.731 -11.656 1.00 98.19 105 ILE A O 1
ATOM 815 N N . GLY A 1 106 ? -10.660 0.407 -11.259 1.00 98.19 106 GLY A N 1
ATOM 816 C CA . GLY A 1 106 ? -11.950 0.866 -10.744 1.00 98.19 106 GLY A CA 1
ATOM 817 C C . GLY A 1 106 ? -12.211 0.531 -9.272 1.00 98.19 106 GLY A C 1
ATOM 818 O O . GLY A 1 106 ? -13.241 0.938 -8.738 1.00 98.19 106 GLY A O 1
ATOM 819 N N . ALA A 1 107 ? -11.303 -0.182 -8.597 1.00 98.06 107 ALA A N 1
ATOM 820 C CA . ALA A 1 107 ? -11.423 -0.521 -7.181 1.00 98.06 107 ALA A CA 1
ATOM 821 C C . ALA A 1 107 ? -10.419 0.265 -6.315 1.00 98.06 107 ALA A C 1
ATOM 823 O O . ALA A 1 107 ? -9.377 0.701 -6.812 1.00 98.06 107 ALA A O 1
ATOM 824 N N . PRO A 1 108 ? -10.699 0.431 -5.009 1.00 98.12 108 PRO A N 1
ATOM 825 C CA . PRO A 1 108 ? -9.712 0.936 -4.064 1.00 98.12 108 PRO A CA 1
ATOM 826 C C . PRO A 1 108 ? -8.470 0.041 -3.992 1.00 98.12 108 PRO A C 1
ATOM 828 O O . PRO A 1 108 ? -8.579 -1.184 -3.911 1.00 98.12 108 PRO A O 1
ATOM 831 N N . PHE A 1 109 ? -7.299 0.669 -3.958 1.00 98.25 109 PHE A N 1
ATOM 832 C CA . PHE A 1 109 ? -6.031 0.052 -3.587 1.00 98.25 109 PHE A CA 1
ATOM 833 C C . PHE A 1 109 ? -6.119 -0.547 -2.162 1.00 98.25 109 PHE A C 1
ATOM 835 O O . PHE A 1 109 ? -6.845 -0.010 -1.320 1.00 98.25 109 PHE A O 1
ATOM 842 N N . PRO A 1 110 ? -5.425 -1.662 -1.847 1.00 97.12 110 PRO A N 1
ATOM 843 C CA . PRO A 1 110 ? -5.585 -2.362 -0.567 1.00 97.12 110 PRO A CA 1
ATOM 844 C C . PRO A 1 110 ? -5.096 -1.587 0.666 1.00 97.12 110 PRO A C 1
ATOM 846 O O . PRO A 1 110 ? -5.419 -1.980 1.787 1.00 97.12 110 PRO A O 1
ATOM 849 N N . VAL A 1 111 ? -4.342 -0.499 0.487 1.00 97.25 111 VAL A N 1
ATOM 850 C CA . VAL A 1 111 ? -3.918 0.386 1.579 1.00 97.25 111 VAL A CA 1
ATOM 851 C C . VAL A 1 111 ? -4.841 1.599 1.647 1.00 97.25 111 VAL A C 1
ATOM 853 O O . VAL A 1 111 ? -5.007 2.320 0.666 1.00 97.25 111 VAL A O 1
ATOM 856 N N . TRP A 1 112 ? -5.396 1.833 2.834 1.00 96.88 112 TRP A N 1
ATOM 857 C CA . TRP A 1 112 ? -6.292 2.946 3.135 1.00 96.88 112 TRP A CA 1
ATOM 858 C C . TRP A 1 112 ? -5.637 3.879 4.146 1.00 96.88 112 TRP A C 1
ATOM 860 O O . TRP A 1 112 ? -4.889 3.430 5.020 1.00 96.88 112 TRP A O 1
ATOM 870 N N . ARG A 1 113 ? -5.940 5.173 4.057 1.00 94.94 113 ARG A N 1
ATOM 871 C CA . ARG A 1 113 ? -5.456 6.176 5.012 1.00 94.94 113 ARG A CA 1
ATOM 872 C C . ARG A 1 113 ? -6.595 6.609 5.920 1.00 94.94 113 ARG A C 1
ATOM 874 O O . ARG A 1 113 ? -7.657 7.005 5.452 1.00 94.94 113 ARG A O 1
ATOM 881 N N . LEU A 1 114 ? -6.371 6.535 7.227 1.00 92.81 114 LEU A N 1
ATOM 882 C CA . LEU A 1 114 ? -7.338 6.992 8.219 1.00 92.81 114 LEU A CA 1
ATOM 883 C C . LEU A 1 114 ? -7.037 8.460 8.567 1.00 92.81 114 LEU A C 1
ATOM 885 O O . LEU A 1 114 ? -5.893 8.769 8.908 1.00 92.81 114 LEU A O 1
ATOM 889 N N . PRO A 1 115 ? -8.013 9.376 8.450 1.00 80.12 115 PRO A N 1
ATOM 890 C CA . PRO A 1 115 ? -7.831 10.760 8.861 1.00 80.12 115 PRO A CA 1
ATOM 891 C C . PRO A 1 115 ? -7.797 10.850 10.396 1.00 80.12 115 PRO A C 1
ATOM 893 O O . PRO A 1 115 ? -8.801 10.620 11.062 1.00 80.12 115 PRO A O 1
ATOM 896 N N . GLY A 1 116 ? -6.643 11.213 10.963 1.00 69.00 116 GLY A N 1
ATOM 897 C CA . GLY A 1 116 ? -6.497 11.511 12.396 1.00 69.00 116 GLY A CA 1
ATOM 898 C C . GLY A 1 116 ? -6.098 10.327 13.289 1.00 69.00 116 GLY A C 1
ATOM 899 O O . GLY A 1 116 ? -5.880 9.210 12.826 1.00 69.00 116 GLY A O 1
ATOM 900 N N . ALA A 1 117 ? -5.928 10.608 14.587 1.00 55.66 117 ALA A N 1
ATOM 901 C CA . ALA A 1 117 ? -5.565 9.609 15.590 1.00 55.66 117 ALA A CA 1
ATOM 902 C C . ALA A 1 117 ? -6.754 8.667 15.849 1.00 55.66 117 ALA A C 1
ATOM 904 O O . ALA A 1 117 ? -7.796 9.106 16.334 1.00 55.66 117 ALA A O 1
ATOM 905 N N . VAL A 1 118 ? -6.585 7.395 15.481 1.00 50.88 118 VAL A N 1
ATOM 906 C CA . VAL A 1 118 ? -7.523 6.283 15.724 1.00 50.88 118 VAL A CA 1
ATOM 907 C C . VAL A 1 118 ? -7.296 5.694 17.107 1.00 50.88 118 VAL A C 1
ATOM 909 O O . VAL A 1 118 ? -6.108 5.564 17.483 1.00 50.88 118 VAL A O 1
#